Protein AF-E3NW10-F1 (afdb_monomer_lite)

pLDDT: mean 79.31, std 14.91, range [35.16, 96.5]

Organism: Caenorhabditis remanei (NCBI:txid31234)

Structure (mmCIF, N/CA/C/O backbone):
data_AF-E3NW10-F1
#
_entry.id   AF-E3NW10-F1
#
loop_
_atom_site.group_PDB
_atom_site.id
_atom_site.type_symbol
_atom_site.label_atom_id
_atom_site.label_alt_id
_atom_site.label_comp_id
_atom_site.label_asym_id
_atom_site.label_entity_id
_atom_site.label_seq_id
_atom_site.pdbx_PDB_ins_code
_atom_site.Cartn_x
_atom_site.Cartn_y
_atom_site.Cartn_z
_atom_site.occupancy
_atom_site.B_iso_or_equiv
_atom_site.auth_seq_id
_atom_site.auth_comp_id
_atom_site.auth_asym_id
_atom_site.auth_atom_id
_atom_site.pdbx_PDB_model_num
ATOM 1 N N . MET A 1 1 ? 3.407 3.726 -2.985 1.00 86.56 1 MET A N 1
ATOM 2 C CA . MET A 1 1 ? 2.561 3.290 -1.851 1.00 86.56 1 MET A CA 1
ATOM 3 C C . MET A 1 1 ? 3.440 3.080 -0.625 1.00 86.56 1 MET A C 1
ATOM 5 O O . MET A 1 1 ? 4.360 2.281 -0.720 1.00 86.56 1 MET A O 1
ATOM 9 N N . ALA A 1 2 ? 3.238 3.825 0.468 1.00 89.88 2 ALA A N 1
ATOM 10 C CA . ALA A 1 2 ? 4.051 3.672 1.690 1.00 89.88 2 ALA A CA 1
ATOM 11 C C . ALA A 1 2 ? 3.387 4.231 2.972 1.00 89.88 2 ALA A C 1
ATOM 13 O O . ALA A 1 2 ? 4.068 4.469 3.962 1.00 89.88 2 ALA A O 1
ATOM 14 N N . GLY A 1 3 ? 2.081 4.522 2.938 1.00 90.75 3 GLY A N 1
ATOM 15 C CA . GLY A 1 3 ? 1.406 5.316 3.976 1.00 90.75 3 GLY A CA 1
ATOM 16 C C . GLY A 1 3 ? 0.562 4.528 4.978 1.00 90.75 3 GLY A C 1
ATOM 17 O O . GLY A 1 3 ? -0.070 5.147 5.823 1.00 90.75 3 GLY A O 1
ATOM 18 N N . PHE A 1 4 ? 0.498 3.200 4.871 1.00 93.19 4 PHE A N 1
ATOM 19 C CA . PHE A 1 4 ? -0.306 2.363 5.761 1.00 93.19 4 PHE A CA 1
ATOM 20 C C . PHE A 1 4 ? 0.325 0.979 5.930 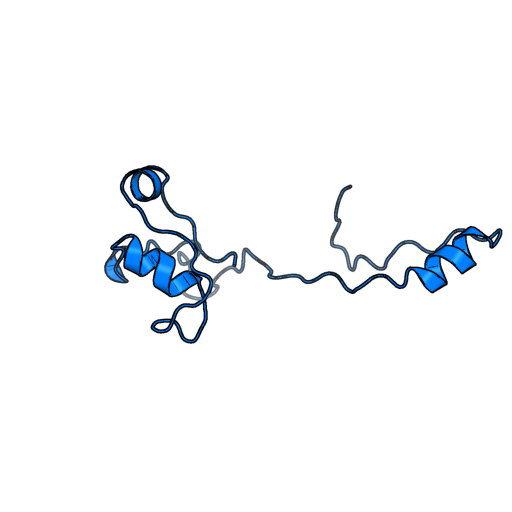1.00 93.19 4 PHE A C 1
ATOM 22 O O . PHE A 1 4 ? 1.147 0.552 5.115 1.00 93.19 4 PHE A O 1
ATOM 29 N N . ALA A 1 5 ? -0.098 0.279 6.977 1.00 93.81 5 ALA A N 1
ATOM 30 C CA . ALA A 1 5 ? 0.185 -1.129 7.210 1.00 93.81 5 ALA A CA 1
ATOM 31 C C . ALA A 1 5 ? -1.129 -1.848 7.538 1.00 93.81 5 ALA A C 1
ATOM 33 O O . ALA A 1 5 ? -2.047 -1.240 8.082 1.00 93.81 5 ALA A O 1
ATOM 34 N N . VAL A 1 6 ? -1.220 -3.136 7.203 1.00 94.12 6 VAL A N 1
ATOM 35 C CA . VAL A 1 6 ? -2.410 -3.963 7.457 1.00 94.12 6 VAL A CA 1
ATOM 36 C C . VAL A 1 6 ? -2.007 -5.162 8.304 1.00 94.12 6 VAL A C 1
ATOM 38 O O . VAL A 1 6 ? -0.973 -5.787 8.063 1.00 94.12 6 VAL A O 1
ATOM 41 N N . ASN A 1 7 ? -2.823 -5.500 9.303 1.00 95.62 7 ASN A N 1
ATOM 42 C CA . ASN A 1 7 ? -2.606 -6.691 10.114 1.00 95.62 7 ASN A CA 1
ATOM 43 C C . ASN A 1 7 ? -2.727 -7.959 9.252 1.00 95.62 7 ASN A C 1
ATOM 45 O O . ASN A 1 7 ? -3.702 -8.128 8.522 1.00 95.62 7 ASN A O 1
ATOM 49 N N . LEU A 1 8 ? -1.781 -8.894 9.389 1.00 96.50 8 LEU A N 1
ATOM 50 C CA . LEU A 1 8 ? -1.769 -10.136 8.610 1.00 96.50 8 LEU A CA 1
ATOM 51 C C . LEU A 1 8 ? -3.071 -10.947 8.738 1.00 96.50 8 LEU A C 1
ATOM 53 O O . LEU A 1 8 ? -3.483 -11.585 7.777 1.00 96.50 8 LEU A O 1
ATOM 57 N N . LYS A 1 9 ? -3.753 -10.904 9.889 1.00 96.19 9 LYS A N 1
ATOM 58 C CA . LYS A 1 9 ? -5.045 -11.586 10.068 1.00 96.19 9 LYS A CA 1
ATOM 59 C C . LYS A 1 9 ? -6.126 -11.045 9.131 1.00 96.19 9 LYS A C 1
ATOM 61 O O . LYS A 1 9 ? -6.925 -11.827 8.637 1.00 96.19 9 LYS A O 1
ATOM 66 N N . VAL A 1 10 ? -6.140 -9.734 8.884 1.00 94.75 10 VAL A N 1
ATOM 67 C CA . VAL A 1 10 ? -7.087 -9.097 7.954 1.00 94.75 10 VAL A CA 1
ATOM 68 C C . VAL A 1 10 ? -6.796 -9.559 6.530 1.00 94.75 10 VAL A C 1
ATOM 70 O O . VAL A 1 10 ? -7.710 -9.936 5.809 1.00 94.75 10 VAL A O 1
ATOM 73 N N . VAL A 1 11 ? -5.512 -9.631 6.168 1.00 95.12 11 VAL A N 1
ATOM 74 C CA . VAL A 1 11 ? -5.077 -10.124 4.854 1.00 95.12 11 VAL A CA 1
ATOM 75 C C . VAL A 1 11 ? -5.477 -11.587 4.643 1.00 95.12 11 VAL A C 1
ATOM 77 O O . VAL A 1 11 ? -5.996 -11.924 3.591 1.00 95.12 11 VAL A O 1
ATOM 80 N N . LEU A 1 12 ? -5.271 -12.459 5.634 1.00 95.62 12 LEU A N 1
ATOM 81 C CA . LEU A 1 12 ? -5.598 -13.890 5.523 1.00 95.62 12 LEU A CA 1
ATOM 82 C C . LEU A 1 12 ? -7.106 -14.183 5.520 1.00 95.62 12 LEU A C 1
ATOM 84 O O . LEU A 1 12 ? -7.511 -15.249 5.066 1.00 95.62 12 LEU A O 1
ATOM 88 N N . ASN A 1 13 ? -7.919 -13.263 6.037 1.00 95.25 13 ASN A N 1
ATOM 89 C CA . ASN A 1 13 ? -9.377 -13.385 6.078 1.00 95.25 13 ASN A CA 1
ATOM 90 C C . ASN A 1 13 ? -10.067 -12.685 4.895 1.00 95.25 13 ASN A C 1
ATOM 92 O O . ASN A 1 13 ? -11.293 -12.587 4.885 1.00 95.25 13 ASN A O 1
ATOM 96 N N . SER A 1 14 ? -9.301 -12.175 3.929 1.00 93.31 14 SER A N 1
ATOM 97 C CA . SER A 1 14 ? -9.807 -11.442 2.776 1.00 93.31 14 SER A CA 1
ATOM 98 C C . SER A 1 14 ? -9.278 -12.046 1.477 1.00 93.31 14 SER A C 1
ATOM 100 O O . SER A 1 14 ? -8.130 -12.474 1.400 1.00 93.31 14 SER A O 1
ATOM 102 N N . ASP A 1 15 ? -10.104 -12.013 0.435 1.00 93.19 15 ASP A N 1
ATOM 103 C CA . ASP A 1 15 ? -9.703 -12.331 -0.940 1.00 93.19 15 ASP A CA 1
ATOM 104 C C . ASP A 1 15 ? -9.268 -11.069 -1.718 1.00 93.19 15 ASP A C 1
ATOM 106 O O . ASP A 1 15 ? -9.160 -11.086 -2.948 1.00 93.19 15 ASP A O 1
ATOM 110 N N . ALA A 1 16 ? -9.049 -9.945 -1.021 1.00 92.06 16 ALA A N 1
ATOM 111 C CA . ALA A 1 16 ? -8.676 -8.675 -1.629 1.00 92.06 16 ALA A CA 1
ATOM 112 C C . ALA A 1 16 ? -7.299 -8.745 -2.298 1.00 92.06 16 ALA A C 1
ATOM 114 O O . ALA A 1 16 ? -6.307 -9.211 -1.732 1.00 92.06 16 ALA A O 1
ATOM 115 N N . VAL A 1 17 ? -7.224 -8.206 -3.512 1.00 90.81 17 VAL A N 1
ATOM 116 C CA . VAL A 1 17 ? -6.005 -8.165 -4.321 1.00 90.81 17 VAL A CA 1
ATOM 117 C C . VAL A 1 17 ? -5.815 -6.786 -4.931 1.00 90.81 17 VAL A C 1
ATOM 119 O O . VAL A 1 17 ? -6.769 -6.048 -5.173 1.00 90.81 17 VAL A O 1
ATOM 122 N N . PHE A 1 18 ? -4.570 -6.446 -5.258 1.00 89.62 18 PHE A N 1
ATOM 123 C CA . PHE A 1 18 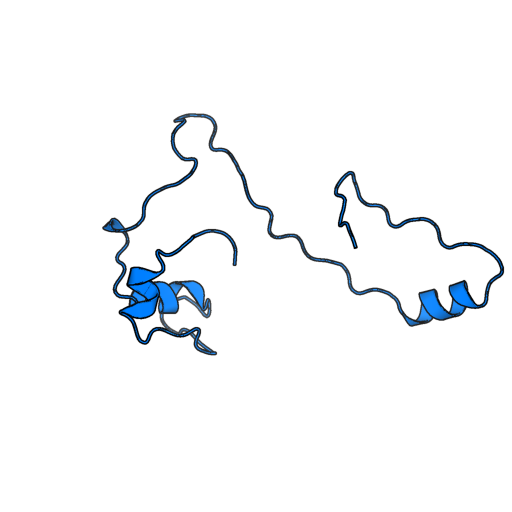? -4.296 -5.264 -6.066 1.00 89.62 18 PHE A CA 1
ATOM 124 C C . PHE A 1 18 ? -4.760 -5.493 -7.508 1.00 89.62 18 PHE A C 1
ATOM 126 O O . PHE A 1 18 ? -4.091 -6.157 -8.300 1.00 89.62 18 PHE A O 1
ATOM 133 N N . GLY A 1 19 ? -5.918 -4.931 -7.852 1.00 81.69 19 GLY A N 1
ATOM 134 C CA . GLY A 1 19 ? -6.416 -4.916 -9.223 1.00 81.69 19 GLY A CA 1
ATOM 135 C C . GLY A 1 19 ? -5.601 -3.991 -10.135 1.00 81.69 19 GLY A C 1
ATOM 136 O O . GLY A 1 19 ? -5.011 -3.005 -9.697 1.00 81.69 19 GLY A O 1
ATOM 137 N N . THR A 1 20 ? -5.623 -4.263 -11.441 1.00 78.38 20 THR A N 1
ATOM 138 C CA . THR A 1 20 ? -4.975 -3.415 -12.463 1.00 78.38 20 THR A CA 1
ATOM 139 C C . THR A 1 20 ? -5.651 -2.055 -12.642 1.00 78.38 20 THR A C 1
ATOM 141 O O . THR A 1 20 ? -5.067 -1.145 -13.225 1.00 78.38 20 THR A O 1
ATOM 144 N N . SER A 1 21 ? -6.898 -1.914 -12.187 1.00 75.56 21 SER A N 1
ATOM 145 C CA . SER A 1 21 ? -7.645 -0.661 -12.241 1.00 75.56 21 SER A CA 1
ATOM 146 C C . SER A 1 21 ? -8.661 -0.582 -11.109 1.00 75.56 21 SER A C 1
ATOM 148 O O . SER A 1 21 ? -9.449 -1.509 -10.930 1.00 75.56 21 SER A O 1
ATOM 150 N N . CYS A 1 22 ? -8.705 0.557 -10.424 1.00 77.62 22 CYS A N 1
ATOM 151 C CA . CYS A 1 22 ? -9.705 0.864 -9.410 1.00 77.62 22 CYS A CA 1
ATOM 152 C C . CYS A 1 22 ? -10.573 2.040 -9.877 1.00 77.62 22 CYS A C 1
ATOM 154 O O . CYS A 1 22 ? -10.108 3.179 -9.934 1.00 77.62 22 CYS A O 1
ATOM 156 N N . LYS A 1 23 ? -11.842 1.783 -10.224 1.00 77.44 23 LYS A N 1
ATOM 157 C CA . LYS A 1 23 ? -12.777 2.846 -10.648 1.00 77.44 23 LYS A CA 1
ATOM 158 C C . LYS A 1 23 ? -13.218 3.744 -9.484 1.00 77.44 23 LYS A C 1
ATOM 160 O O . LYS A 1 23 ? -13.532 4.905 -9.717 1.00 77.44 23 LYS A O 1
ATOM 165 N N . ARG A 1 24 ? -13.234 3.210 -8.257 1.00 78.56 24 ARG A N 1
ATOM 166 C CA . ARG A 1 24 ? -13.695 3.899 -7.038 1.00 78.56 24 ARG A CA 1
ATOM 167 C C . ARG A 1 24 ? -12.646 4.880 -6.491 1.00 78.56 24 ARG A C 1
ATOM 169 O O . ARG A 1 24 ? -12.986 5.979 -6.082 1.00 78.56 24 ARG A O 1
ATOM 176 N N . GLY A 1 25 ? -11.365 4.521 -6.589 1.00 70.69 25 GLY A N 1
ATOM 177 C CA . GLY A 1 25 ? -10.223 5.278 -6.060 1.00 70.69 25 GLY A CA 1
ATOM 178 C C . GLY A 1 25 ? -9.516 6.198 -7.056 1.00 70.69 25 GLY A C 1
ATOM 179 O O . GLY A 1 25 ? -8.312 6.399 -6.941 1.00 70.69 25 GLY A O 1
ATOM 180 N N . GLY A 1 26 ? -10.194 6.695 -8.098 1.00 77.75 26 GLY A N 1
ATOM 181 C CA . GLY A 1 26 ? -9.560 7.592 -9.080 1.00 77.75 26 GLY A CA 1
ATOM 182 C C . GLY A 1 26 ? -8.380 6.965 -9.842 1.00 77.75 26 GLY A C 1
ATOM 183 O O . GLY A 1 26 ? -7.474 7.675 -10.271 1.00 77.75 26 GLY A O 1
ATOM 184 N N . GLY A 1 27 ? -8.372 5.636 -9.991 1.00 78.62 27 GLY A N 1
ATOM 185 C CA . GLY A 1 27 ? -7.281 4.877 -10.607 1.00 78.62 27 GLY A CA 1
ATOM 186 C C . GLY A 1 27 ? -6.192 4.414 -9.635 1.00 78.62 27 GLY A C 1
ATOM 187 O O . GLY A 1 27 ? -5.361 3.601 -10.035 1.00 78.62 27 GLY A O 1
ATOM 188 N N . ALA A 1 28 ? -6.209 4.863 -8.37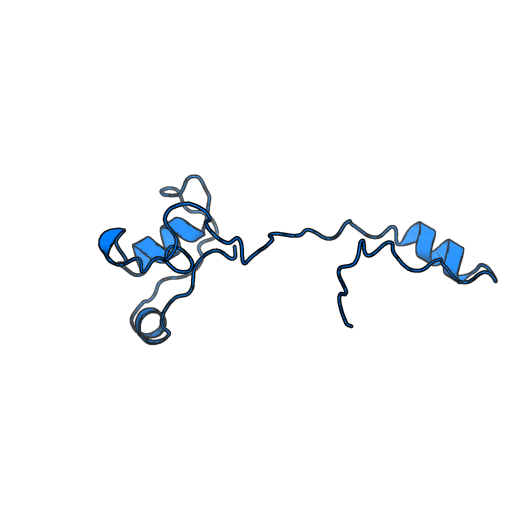6 1.00 84.62 28 ALA A N 1
ATOM 189 C CA . ALA A 1 28 ? -5.269 4.413 -7.355 1.00 84.62 28 ALA A CA 1
ATOM 190 C C . ALA A 1 28 ? -5.658 3.014 -6.831 1.00 84.62 28 ALA A C 1
ATOM 192 O O . ALA A 1 28 ? -6.809 2.812 -6.429 1.00 84.62 28 ALA A O 1
ATOM 193 N N . PRO A 1 29 ? -4.742 2.030 -6.842 1.00 89.50 29 PRO A N 1
ATOM 194 C CA . PRO A 1 29 ? -5.033 0.673 -6.378 1.00 89.50 29 PRO A CA 1
ATOM 195 C C . PRO A 1 29 ? -5.214 0.573 -4.853 1.00 89.50 29 PRO A C 1
ATOM 197 O O . PRO A 1 29 ? -5.839 -0.375 -4.383 1.00 89.50 29 PRO A O 1
ATOM 200 N N . GLU A 1 30 ? -4.703 1.540 -4.084 1.00 90.81 30 GLU A N 1
ATOM 201 C CA . GLU A 1 30 ? -4.772 1.583 -2.618 1.00 90.81 30 GLU A CA 1
ATOM 202 C C . GLU A 1 30 ? -6.213 1.557 -2.094 1.00 90.81 30 GLU A C 1
ATOM 204 O O . GLU A 1 30 ? -6.529 0.779 -1.199 1.00 90.81 30 GLU A O 1
ATOM 209 N N . THR A 1 31 ? -7.091 2.398 -2.650 1.00 89.75 31 THR A N 1
ATOM 210 C CA . THR A 1 31 ? -8.468 2.553 -2.158 1.00 89.75 31 THR A CA 1
ATOM 211 C C . THR A 1 31 ? -9.270 1.272 -2.335 1.00 89.75 31 THR A C 1
ATOM 213 O O . THR A 1 31 ? -9.898 0.821 -1.387 1.00 89.75 31 THR A O 1
ATOM 216 N N . CYS A 1 32 ? -9.202 0.649 -3.518 1.00 90.56 32 CYS A N 1
ATOM 217 C CA . CYS A 1 32 ? -9.923 -0.601 -3.751 1.00 90.56 32 CYS A CA 1
ATOM 218 C C . CYS A 1 32 ? -9.416 -1.724 -2.848 1.00 90.56 32 CYS A C 1
ATOM 220 O O . CYS A 1 32 ? -10.232 -2.485 -2.357 1.00 90.56 32 CYS A O 1
ATOM 222 N N . LEU A 1 33 ? -8.107 -1.813 -2.581 1.00 92.25 33 LEU A N 1
ATOM 223 C CA . LEU A 1 33 ? -7.588 -2.837 -1.673 1.00 92.25 33 LEU A CA 1
ATOM 224 C C . LEU A 1 33 ? -8.222 -2.725 -0.279 1.00 92.25 33 LEU A C 1
ATOM 226 O O . LEU A 1 33 ? -8.695 -3.721 0.255 1.00 92.25 33 LEU A O 1
ATOM 230 N N . LEU A 1 34 ? -8.212 -1.526 0.307 1.00 92.38 34 LEU A N 1
ATOM 231 C CA . LEU A 1 34 ? -8.711 -1.312 1.668 1.00 92.38 34 LEU A CA 1
ATOM 232 C C . LEU A 1 34 ? -10.231 -1.514 1.749 1.00 92.38 34 LEU A C 1
ATOM 234 O O . LEU A 1 34 ? -10.708 -2.180 2.664 1.00 92.38 34 LEU A O 1
ATOM 238 N N . GLU A 1 35 ? -10.973 -1.022 0.754 1.00 90.75 35 GLU A N 1
ATOM 239 C CA . GLU A 1 35 ? -12.422 -1.239 0.654 1.00 90.75 35 GLU A CA 1
ATOM 240 C C . GLU A 1 35 ? -12.776 -2.719 0.454 1.00 90.75 35 GLU A C 1
ATOM 242 O O . GLU A 1 35 ? -13.694 -3.225 1.094 1.00 90.75 35 GLU A O 1
ATOM 247 N N . ASP A 1 36 ? -12.049 -3.436 -0.409 1.00 91.62 36 ASP A N 1
ATOM 248 C CA . ASP A 1 36 ? -12.299 -4.856 -0.682 1.00 91.62 36 ASP A CA 1
ATOM 249 C C . ASP A 1 36 ? -11.877 -5.744 0.512 1.00 91.62 36 ASP A C 1
ATOM 251 O O . ASP A 1 36 ? -12.398 -6.848 0.681 1.00 91.62 36 ASP A O 1
ATOM 255 N N . MET A 1 37 ? -10.985 -5.258 1.389 1.00 93.38 37 MET A N 1
ATOM 256 C CA . MET A 1 37 ? -10.723 -5.857 2.708 1.00 93.38 37 MET A CA 1
ATOM 257 C C . MET A 1 37 ? -11.844 -5.596 3.726 1.00 93.38 37 MET A C 1
ATOM 259 O O . MET A 1 37 ? -11.818 -6.183 4.807 1.00 93.38 37 MET A O 1
ATOM 263 N N . GLY A 1 38 ? -12.824 -4.752 3.391 1.00 93.00 38 GLY A N 1
ATOM 264 C CA . GLY A 1 38 ? -13.914 -4.363 4.281 1.00 93.00 38 GLY A CA 1
ATOM 265 C C . GLY A 1 38 ? -13.496 -3.377 5.371 1.00 93.00 38 GLY A C 1
ATOM 266 O O . GLY A 1 38 ? -14.154 -3.332 6.404 1.00 93.00 38 GLY A O 1
ATOM 267 N N . LEU A 1 39 ? -12.401 -2.634 5.170 1.00 93.69 39 LEU A N 1
ATOM 268 C CA . LEU A 1 39 ? -11.937 -1.618 6.112 1.00 93.69 39 LEU A CA 1
ATOM 269 C C . LEU A 1 39 ? -12.622 -0.283 5.819 1.00 93.69 39 LEU A C 1
ATOM 271 O O . LEU A 1 39 ? -12.529 0.240 4.702 1.00 93.69 39 LEU A O 1
ATOM 275 N N . GLU A 1 40 ? -13.267 0.286 6.831 1.00 93.19 40 GLU A N 1
ATOM 276 C CA . GLU A 1 40 ? -13.850 1.623 6.766 1.00 93.19 40 GLU A CA 1
ATOM 277 C C . GLU A 1 40 ? -12.880 2.672 7.332 1.00 93.19 40 GLU A C 1
ATOM 279 O O . GLU A 1 40 ? -11.779 2.375 7.807 1.00 93.19 40 GLU A O 1
ATOM 284 N N . ARG A 1 41 ? -13.245 3.953 7.238 1.00 89.88 41 ARG A N 1
ATOM 285 C CA . ARG A 1 41 ? -12.354 5.048 7.652 1.00 89.88 41 ARG A CA 1
ATOM 286 C C . ARG A 1 41 ? -12.177 5.094 9.169 1.00 89.88 41 ARG A C 1
ATOM 288 O O . ARG A 1 41 ? -11.165 5.589 9.660 1.00 89.88 41 ARG A O 1
ATOM 295 N N . GLU A 1 42 ? -13.171 4.585 9.874 1.00 92.88 42 GLU A N 1
ATOM 296 C CA . GLU A 1 42 ? -13.271 4.449 11.316 1.00 92.88 42 GLU A CA 1
ATOM 297 C C . GLU A 1 42 ? -12.320 3.369 11.854 1.00 92.88 42 GLU A C 1
ATOM 299 O O . GLU A 1 42 ? -11.877 3.477 12.995 1.00 92.88 42 GLU A O 1
ATOM 304 N N . ASP A 1 43 ? -11.943 2.387 11.026 1.00 93.25 43 ASP A N 1
ATOM 305 C CA . ASP A 1 43 ? -11.017 1.304 11.387 1.00 93.25 43 ASP A CA 1
ATOM 306 C C . ASP A 1 43 ? -9.537 1.717 11.282 1.00 93.25 43 ASP A C 1
ATOM 308 O O . ASP A 1 43 ? -8.633 0.944 11.608 1.00 93.25 43 ASP A O 1
ATOM 312 N N . ILE A 1 44 ? -9.259 2.929 10.789 1.00 92.12 44 ILE A N 1
ATOM 313 C CA . ILE A 1 44 ? -7.896 3.412 10.566 1.00 92.12 44 ILE A CA 1
ATOM 314 C C . ILE A 1 44 ? -7.286 3.891 11.883 1.00 92.12 44 ILE A C 1
ATOM 316 O O . ILE A 1 44 ? -7.715 4.886 12.465 1.00 92.12 44 ILE A O 1
ATOM 320 N N . GLU A 1 45 ? -6.193 3.250 12.286 1.00 91.81 45 GLU A N 1
ATOM 321 C CA . GLU A 1 45 ? -5.372 3.684 13.415 1.00 91.81 45 GLU A CA 1
ATOM 322 C C . GLU A 1 45 ? -4.325 4.721 12.954 1.00 91.81 45 GLU A C 1
ATOM 324 O O . GLU A 1 45 ? -3.420 4.391 12.176 1.00 91.81 45 GLU A O 1
ATOM 329 N N . PRO A 1 46 ? -4.413 5.994 13.390 1.00 88.25 46 PRO A N 1
ATOM 330 C CA . PRO A 1 46 ? -3.455 7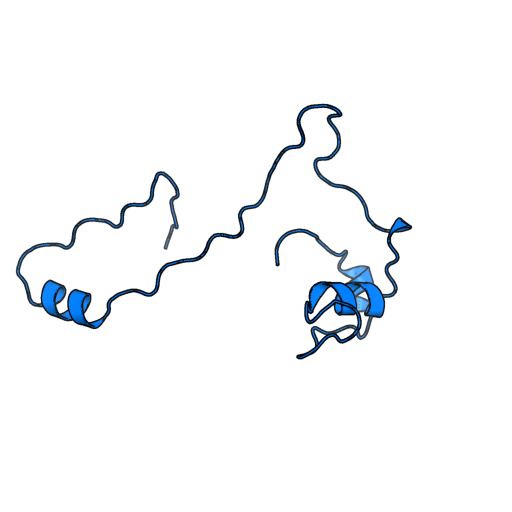.015 12.990 1.00 88.25 46 PRO A CA 1
ATOM 331 C C . PRO A 1 46 ? -2.108 6.802 13.692 1.00 88.25 46 PRO A C 1
ATOM 333 O O . PRO A 1 46 ? -2.002 6.897 14.912 1.00 88.25 46 PRO A O 1
ATOM 336 N N . PHE A 1 47 ? -1.049 6.590 12.912 1.00 86.50 47 PHE A N 1
ATOM 337 C CA . PHE A 1 47 ? 0.322 6.510 13.418 1.00 86.50 47 PHE A CA 1
ATOM 338 C C . PHE A 1 47 ? 1.057 7.846 13.250 1.00 86.50 47 PHE A C 1
ATOM 340 O O . PHE A 1 47 ? 0.906 8.527 12.236 1.00 86.50 47 PHE A O 1
ATOM 347 N N . GLY A 1 48 ? 1.869 8.231 14.240 1.00 77.62 48 GLY A N 1
ATOM 348 C CA . GLY A 1 48 ? 2.644 9.477 14.182 1.00 77.62 48 GLY A CA 1
ATOM 349 C C . GLY A 1 48 ? 1.819 10.755 14.382 1.00 77.62 48 GLY A C 1
ATOM 350 O O . GLY A 1 48 ? 2.302 11.849 14.091 1.00 77.62 48 GLY A O 1
ATOM 351 N N . HIS A 1 49 ? 0.580 10.629 14.875 1.00 76.56 49 HIS A N 1
ATOM 352 C CA . HIS A 1 49 ? -0.336 11.750 15.107 1.00 76.56 49 HIS A CA 1
ATOM 353 C C . HIS A 1 49 ? -0.446 12.182 16.584 1.00 76.56 49 HIS A C 1
ATOM 355 O O . HIS A 1 49 ? -1.319 12.960 16.939 1.00 76.56 49 HIS A O 1
ATOM 361 N N . GLU A 1 50 ? 0.468 11.721 17.439 1.00 75.88 50 GLU A N 1
ATOM 362 C CA . GLU A 1 50 ? 0.478 11.969 18.893 1.00 75.88 50 GLU A CA 1
ATOM 363 C C . GLU A 1 50 ? 0.677 13.451 19.281 1.00 75.88 50 GLU A C 1
ATOM 365 O O . GLU A 1 50 ? 0.383 13.852 20.404 1.00 75.88 50 GLU A O 1
ATOM 370 N N . LYS A 1 51 ? 1.213 14.284 18.377 1.00 73.38 51 LYS A N 1
ATOM 371 C CA . LYS A 1 51 ? 1.533 15.698 18.638 1.00 73.38 51 LYS A CA 1
ATOM 372 C C . LYS A 1 51 ? 0.583 16.624 17.874 1.00 73.38 51 LYS A C 1
ATOM 374 O O . LYS A 1 51 ? 0.514 16.570 16.647 1.00 73.38 51 LYS A O 1
ATOM 379 N N . ASP A 1 52 ? -0.062 17.549 18.589 1.00 71.06 52 ASP A N 1
ATOM 380 C CA . ASP A 1 52 ? -1.025 18.508 18.016 1.00 71.06 52 ASP A CA 1
ATOM 381 C C . ASP A 1 52 ? -0.406 19.526 17.043 1.00 71.06 52 ASP A C 1
ATOM 383 O O . ASP A 1 52 ? -1.090 20.032 16.153 1.00 71.06 52 ASP A O 1
ATOM 387 N N . LYS A 1 53 ? 0.879 19.866 17.219 1.00 67.00 53 LYS A N 1
ATOM 388 C CA . LYS A 1 53 ? 1.524 20.979 16.496 1.00 67.00 53 LYS A CA 1
ATOM 389 C C . LYS A 1 53 ? 2.612 20.568 15.505 1.00 67.00 53 LYS A C 1
ATOM 391 O O . LYS A 1 53 ? 2.779 21.267 14.515 1.00 67.00 53 LYS A O 1
ATOM 396 N N . ASP A 1 54 ? 3.257 19.420 15.702 1.00 66.31 54 ASP A N 1
ATOM 397 C CA . ASP A 1 54 ? 4.385 18.970 14.879 1.00 66.31 54 ASP A CA 1
ATOM 398 C C . ASP A 1 54 ? 4.177 17.511 14.458 1.00 66.31 54 ASP A C 1
ATOM 400 O O . ASP A 1 54 ? 4.635 16.579 15.120 1.00 66.31 54 ASP A O 1
ATOM 404 N N . ARG A 1 55 ? 3.428 17.308 13.368 1.00 74.44 55 ARG A N 1
ATOM 405 C CA . ARG A 1 55 ? 3.220 15.974 12.787 1.00 74.44 55 ARG A CA 1
ATOM 406 C C . ARG A 1 55 ? 4.514 15.513 12.129 1.00 74.44 55 ARG A C 1
ATOM 408 O O . ARG A 1 55 ? 5.032 16.185 11.237 1.00 74.44 55 ARG A O 1
ATOM 415 N N . GLU A 1 56 ? 5.021 14.370 12.561 1.00 79.94 56 GLU A N 1
ATOM 416 C CA . GLU A 1 56 ? 6.280 13.828 12.060 1.00 79.94 56 GLU A CA 1
ATOM 417 C C . GLU A 1 56 ? 6.070 13.112 10.716 1.00 79.94 56 GLU A C 1
ATOM 419 O O . GLU A 1 56 ? 5.098 12.381 10.520 1.00 79.94 56 GLU A O 1
ATOM 424 N N . ILE A 1 57 ? 6.986 13.338 9.767 1.00 83.50 57 ILE A N 1
ATOM 425 C CA . ILE A 1 57 ? 7.021 12.627 8.483 1.00 83.50 57 ILE A CA 1
ATOM 426 C C . ILE A 1 57 ? 8.063 11.520 8.600 1.00 83.50 57 ILE A C 1
ATOM 428 O O . ILE A 1 57 ? 9.257 11.796 8.676 1.00 83.50 57 ILE A O 1
ATOM 432 N N . PHE A 1 58 ? 7.603 10.271 8.585 1.00 86.88 58 PHE A N 1
ATOM 433 C CA . PHE A 1 58 ? 8.469 9.094 8.716 1.00 86.88 58 PHE A CA 1
ATOM 434 C C . PHE A 1 58 ? 8.785 8.398 7.390 1.00 86.88 58 PHE A C 1
ATOM 436 O O . PHE A 1 58 ? 9.569 7.452 7.369 1.00 86.88 58 PHE A O 1
ATOM 443 N N . VAL A 1 59 ? 8.167 8.821 6.282 1.00 89.38 59 VAL A N 1
ATOM 444 C CA . VAL A 1 59 ? 8.291 8.127 4.997 1.00 89.38 59 VAL A CA 1
ATOM 445 C C . VAL A 1 59 ? 8.433 9.100 3.833 1.00 89.38 59 VAL A C 1
ATOM 447 O O . VAL A 1 59 ? 7.743 10.117 3.761 1.00 89.38 59 VAL A O 1
ATOM 450 N N . TRP A 1 60 ? 9.313 8.758 2.890 1.00 90.19 60 TRP A N 1
ATOM 451 C CA . TRP A 1 60 ? 9.569 9.530 1.676 1.00 90.19 60 TRP A CA 1
ATOM 452 C C . TRP A 1 60 ? 9.378 8.648 0.450 1.00 90.19 60 TRP A C 1
ATOM 454 O O . TRP A 1 60 ? 9.967 7.576 0.338 1.00 90.19 60 TRP A O 1
ATOM 464 N N . HIS A 1 61 ? 8.584 9.123 -0.506 1.00 92.81 61 HIS A N 1
ATOM 465 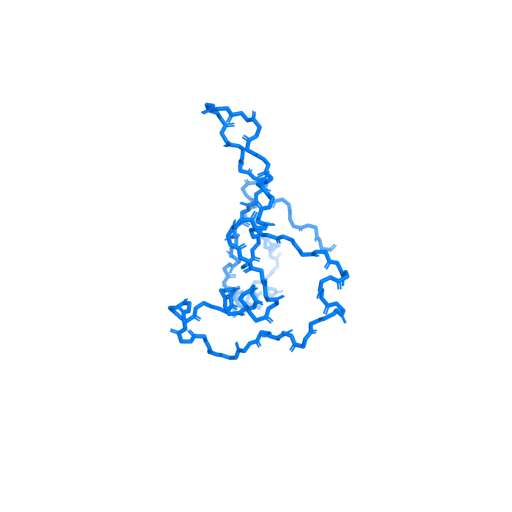C CA . HIS A 1 61 ? 8.372 8.428 -1.772 1.00 92.81 61 HIS A CA 1
ATOM 466 C C . HIS A 1 61 ? 9.452 8.823 -2.790 1.00 92.81 61 HIS A C 1
ATOM 468 O O . HIS A 1 61 ? 9.184 9.526 -3.769 1.00 92.81 61 HIS A O 1
ATOM 474 N N . THR A 1 62 ? 10.695 8.415 -2.539 1.00 91.06 62 THR A N 1
ATOM 475 C CA . THR A 1 62 ? 11.825 8.737 -3.418 1.00 91.06 62 THR A CA 1
ATOM 476 C C . THR A 1 62 ? 11.726 7.989 -4.749 1.00 91.06 62 THR A C 1
ATOM 478 O O . THR A 1 62 ? 11.119 6.923 -4.861 1.00 91.06 62 THR A O 1
ATOM 481 N N . LYS A 1 63 ? 12.299 8.579 -5.800 1.00 89.56 63 LYS A N 1
ATOM 482 C CA . LYS A 1 63 ? 12.363 7.972 -7.129 1.00 89.56 63 LYS A CA 1
ATOM 483 C C . LYS A 1 63 ? 13.775 8.104 -7.670 1.00 89.56 63 LYS A C 1
ATOM 485 O O . LYS A 1 63 ? 14.284 9.213 -7.807 1.00 89.56 63 LYS A O 1
ATOM 490 N N . THR A 1 64 ? 14.375 6.975 -8.022 1.00 88.12 64 THR A N 1
ATOM 491 C CA . THR A 1 64 ? 15.686 6.948 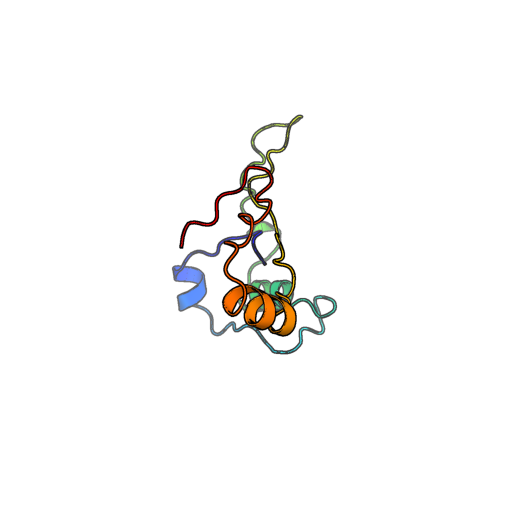-8.671 1.00 88.12 64 THR A CA 1
ATOM 492 C C . THR A 1 64 ? 15.569 7.433 -10.113 1.00 88.12 64 THR A C 1
ATOM 494 O O . THR A 1 64 ? 14.626 7.084 -10.832 1.00 88.12 64 THR A O 1
ATOM 497 N N . SER A 1 65 ? 16.525 8.250 -10.546 1.00 87.44 65 SER A N 1
ATOM 498 C CA . SER A 1 65 ? 16.637 8.675 -11.939 1.00 87.44 65 SER A CA 1
ATOM 499 C C . SER A 1 65 ? 17.084 7.514 -12.832 1.00 87.44 65 SER A C 1
ATOM 501 O O . SER A 1 65 ? 17.826 6.626 -12.413 1.00 87.44 65 SER A O 1
ATOM 503 N N . THR A 1 66 ? 16.630 7.503 -14.087 1.00 86.38 66 THR A N 1
ATOM 504 C CA . THR A 1 66 ? 17.053 6.481 -15.050 1.00 86.38 66 THR A CA 1
ATOM 505 C C . THR A 1 66 ? 18.550 6.635 -15.337 1.00 86.38 66 THR A C 1
ATOM 507 O O . THR A 1 66 ? 18.963 7.704 -15.798 1.00 86.38 66 THR A O 1
ATOM 510 N N . PRO A 1 67 ? 19.381 5.602 -15.109 1.00 82.69 67 PRO A N 1
ATOM 511 C CA . PRO A 1 67 ? 20.812 5.711 -15.345 1.00 82.69 67 PRO A CA 1
ATOM 512 C C . PRO A 1 67 ? 21.112 5.820 -16.844 1.00 82.69 67 PRO A C 1
ATOM 514 O O . PRO A 1 67 ? 20.529 5.117 -17.673 1.00 82.69 67 PRO A O 1
ATOM 517 N N . ASN A 1 68 ? 22.081 6.662 -17.208 1.00 82.81 68 ASN A N 1
ATOM 518 C CA . ASN A 1 68 ? 22.562 6.742 -18.585 1.00 82.81 68 ASN A CA 1
ATOM 519 C C . ASN A 1 68 ? 23.568 5.613 -18.872 1.00 82.81 68 ASN A C 1
ATOM 521 O O . ASN A 1 68 ? 24.783 5.772 -18.735 1.00 82.81 68 ASN A O 1
ATOM 525 N N . ILE A 1 69 ? 23.047 4.461 -19.296 1.00 82.06 69 ILE A N 1
ATOM 526 C CA . ILE A 1 69 ? 23.837 3.244 -19.548 1.00 82.06 69 ILE A CA 1
ATOM 527 C C . ILE A 1 69 ? 24.852 3.447 -20.689 1.00 82.06 69 ILE A C 1
ATOM 529 O O . ILE A 1 69 ? 25.957 2.906 -20.644 1.00 82.06 69 ILE A O 1
ATOM 533 N N . ALA A 1 70 ? 24.521 4.245 -21.709 1.00 77.25 70 ALA A N 1
ATOM 534 C CA . ALA A 1 70 ? 25.424 4.506 -22.832 1.00 77.25 70 ALA A CA 1
ATOM 535 C C . ALA A 1 70 ? 26.645 5.335 -22.404 1.00 77.25 70 ALA A C 1
ATOM 537 O O . ALA A 1 70 ? 27.769 5.059 -22.828 1.00 77.25 70 ALA A O 1
ATOM 538 N N . GLN A 1 71 ? 26.436 6.326 -21.536 1.00 69.94 71 GLN A N 1
ATOM 539 C CA . GLN A 1 71 ? 27.509 7.133 -20.959 1.00 69.94 71 GLN A CA 1
ATOM 540 C C . GLN A 1 71 ? 28.344 6.325 -19.958 1.00 69.94 71 GLN A C 1
ATOM 542 O O . GLN A 1 71 ? 29.570 6.401 -19.998 1.00 69.94 71 GLN A O 1
ATOM 547 N N . ALA A 1 72 ? 27.711 5.476 -19.142 1.00 65.88 72 ALA A N 1
ATOM 548 C CA . ALA A 1 72 ? 28.413 4.571 -18.232 1.00 65.88 72 ALA A CA 1
ATOM 549 C C . ALA A 1 72 ? 29.356 3.610 -18.978 1.00 65.88 72 ALA A C 1
ATOM 551 O O . ALA A 1 72 ? 30.502 3.445 -18.571 1.00 65.88 72 ALA A O 1
ATOM 552 N N . LYS A 1 73 ? 28.931 3.047 -20.119 1.00 69.38 73 LYS A N 1
ATOM 553 C CA . LYS A 1 73 ? 29.792 2.198 -20.966 1.00 69.38 73 LYS A CA 1
ATOM 554 C C . LYS A 1 73 ? 30.979 2.960 -21.569 1.00 69.38 73 LYS A C 1
ATOM 556 O O . LYS A 1 73 ? 32.082 2.426 -21.620 1.00 69.38 73 LYS A O 1
ATOM 561 N N . LYS A 1 74 ? 30.781 4.213 -21.997 1.00 68.06 74 LYS A N 1
ATOM 562 C CA . LYS A 1 74 ? 31.879 5.073 -22.487 1.00 68.06 74 LYS A CA 1
ATOM 563 C C . LYS A 1 74 ? 32.886 5.405 -21.381 1.00 68.06 74 LYS A C 1
ATOM 565 O O . LYS A 1 74 ? 34.089 5.417 -21.632 1.00 68.06 74 LYS A O 1
ATOM 570 N N . ASN A 1 75 ? 32.393 5.624 -20.163 1.00 63.59 75 ASN A N 1
ATOM 571 C CA . ASN A 1 75 ? 33.221 5.896 -18.992 1.00 63.59 75 ASN A CA 1
ATOM 572 C C . ASN A 1 75 ? 33.954 4.639 -18.495 1.00 63.59 75 ASN A C 1
ATOM 574 O O . ASN A 1 75 ? 35.102 4.750 -18.094 1.00 63.59 75 ASN A O 1
ATOM 578 N N . ALA A 1 76 ? 33.353 3.447 -18.589 1.00 61.69 76 ALA A N 1
ATOM 579 C CA . ALA A 1 76 ? 34.005 2.178 -18.244 1.00 61.69 76 ALA A CA 1
ATOM 580 C C . ALA A 1 76 ? 35.200 1.850 -19.159 1.00 61.69 76 ALA A C 1
ATOM 582 O O . ALA A 1 76 ? 36.165 1.231 -18.724 1.00 61.69 76 ALA A O 1
ATOM 583 N N . ASN A 1 77 ? 35.158 2.309 -20.413 1.00 61.88 77 ASN A N 1
ATOM 584 C CA . ASN A 1 77 ? 36.278 2.212 -21.352 1.00 61.88 77 ASN A CA 1
ATOM 585 C C . ASN A 1 77 ? 37.303 3.351 -21.188 1.00 61.88 77 ASN A C 1
ATOM 587 O O . ASN A 1 77 ? 38.306 3.378 -21.899 1.00 61.88 77 ASN A O 1
ATOM 591 N N . SER A 1 78 ? 37.050 4.308 -20.291 1.00 59.91 78 SER A N 1
ATOM 592 C CA . SER A 1 78 ? 37.962 5.406 -19.978 1.00 59.91 78 SER A CA 1
ATOM 593 C C . SER A 1 78 ? 38.747 5.084 -18.706 1.00 59.91 78 SER A C 1
ATOM 595 O O . SER A 1 78 ? 38.186 4.650 -17.709 1.00 59.91 78 SER A O 1
ATOM 597 N N . THR A 1 79 ? 40.049 5.361 -18.690 1.00 59.59 79 THR A N 1
ATOM 598 C CA . THR A 1 79 ? 40.960 5.104 -17.553 1.00 59.59 79 THR A CA 1
ATOM 599 C C . THR A 1 79 ? 40.703 5.985 -16.316 1.00 59.59 79 THR A C 1
ATOM 601 O O . THR A 1 79 ? 41.548 6.060 -15.426 1.00 59.59 79 THR A O 1
ATOM 604 N N . LYS A 1 80 ? 39.569 6.698 -16.252 1.00 57.91 80 LYS A N 1
ATOM 605 C CA . LYS A 1 80 ? 39.202 7.581 -15.139 1.00 57.91 80 LYS A CA 1
ATOM 606 C C . LYS A 1 80 ? 38.021 6.984 -14.369 1.00 57.91 80 LYS A C 1
ATOM 608 O O . LYS A 1 80 ? 36.975 6.773 -14.981 1.00 57.91 80 LYS A O 1
ATOM 613 N N . PRO A 1 81 ? 38.153 6.747 -13.052 1.00 60.09 81 PRO A N 1
ATOM 614 C CA . PRO A 1 81 ? 37.039 6.274 -12.242 1.00 60.09 81 PRO A CA 1
ATOM 615 C C . PRO A 1 81 ? 35.895 7.294 -12.283 1.00 60.09 81 PRO A C 1
ATOM 617 O O . PRO A 1 81 ? 36.125 8.504 -12.210 1.00 60.09 81 PRO A O 1
ATOM 620 N N . ALA A 1 82 ? 34.665 6.801 -12.443 1.00 64.88 82 ALA A N 1
ATOM 621 C CA . ALA A 1 82 ? 33.478 7.644 -12.397 1.00 64.88 82 ALA A CA 1
ATOM 622 C C . ALA A 1 82 ? 33.362 8.292 -11.004 1.00 64.88 82 ALA A C 1
ATOM 624 O O . ALA A 1 82 ? 33.649 7.621 -10.008 1.00 64.88 82 ALA A O 1
ATOM 625 N N . PRO A 1 83 ? 32.960 9.572 -10.909 1.00 64.12 83 PRO A N 1
ATOM 626 C CA . PRO A 1 83 ? 32.699 10.180 -9.614 1.00 64.12 83 PRO A CA 1
ATOM 627 C C . PRO A 1 83 ? 31.562 9.421 -8.911 1.00 64.12 83 PRO A C 1
ATOM 629 O O . PRO A 1 83 ? 30.650 8.931 -9.588 1.00 64.12 83 PRO A O 1
ATOM 632 N N . PRO A 1 84 ? 31.608 9.302 -7.573 1.00 60.62 84 PRO A N 1
ATOM 633 C CA . PRO A 1 84 ? 30.513 8.709 -6.823 1.00 60.62 84 PRO A CA 1
ATOM 634 C C . PRO A 1 84 ? 29.215 9.486 -7.100 1.00 60.62 84 PRO A C 1
ATOM 636 O O . PRO A 1 84 ? 29.268 10.703 -7.307 1.00 60.62 84 PRO A O 1
ATOM 639 N N . PRO A 1 85 ? 28.057 8.806 -7.141 1.00 63.53 85 PRO A N 1
ATOM 640 C CA . PRO A 1 85 ? 26.780 9.485 -7.311 1.00 63.53 85 PRO A CA 1
ATOM 641 C C . PRO A 1 85 ? 26.570 10.498 -6.178 1.00 63.53 85 PRO A C 1
ATOM 643 O O . PRO A 1 85 ? 26.905 10.223 -5.026 1.00 63.53 85 PRO A O 1
ATOM 646 N N . GLU A 1 86 ? 26.013 11.669 -6.495 1.00 57.91 86 GLU A N 1
ATOM 647 C CA . GLU A 1 86 ? 25.624 12.647 -5.477 1.00 57.91 86 GLU A CA 1
ATOM 648 C C . GLU A 1 86 ? 24.465 12.079 -4.656 1.00 57.91 86 GLU A C 1
ATOM 650 O O . GLU A 1 86 ? 23.318 12.049 -5.101 1.00 57.91 86 GLU A O 1
ATOM 655 N N . THR A 1 87 ? 24.766 11.585 -3.458 1.00 57.19 87 THR A N 1
ATOM 656 C CA . THR A 1 87 ? 23.780 10.936 -2.588 1.00 57.19 87 THR A CA 1
ATOM 657 C C . THR A 1 87 ? 23.023 11.914 -1.694 1.00 57.19 87 THR A C 1
ATOM 659 O O . THR A 1 87 ? 22.137 11.479 -0.973 1.00 57.19 87 THR A O 1
ATOM 662 N N . TYR A 1 88 ? 23.326 13.221 -1.710 1.00 55.56 88 TYR A N 1
ATOM 663 C CA . TYR A 1 88 ? 22.696 14.243 -0.846 1.00 55.56 88 TYR A CA 1
ATOM 664 C C . TYR A 1 88 ? 22.528 13.810 0.632 1.00 55.56 88 TYR A C 1
ATOM 666 O O . TYR A 1 88 ? 21.599 14.239 1.307 1.00 55.56 88 TYR A O 1
ATOM 674 N N . GLY A 1 89 ? 23.417 12.946 1.144 1.00 52.25 89 GLY A N 1
ATOM 675 C CA . GLY A 1 89 ? 23.347 12.400 2.507 1.00 52.25 89 GLY A CA 1
ATOM 676 C C . GLY A 1 89 ? 22.449 11.167 2.700 1.00 52.25 89 GLY A C 1
ATOM 677 O O . GLY A 1 89 ? 22.375 10.656 3.812 1.00 52.25 89 GLY A O 1
ATOM 678 N N . TYR A 1 90 ? 21.813 10.646 1.649 1.00 52.16 90 TYR A N 1
ATOM 679 C CA . TYR A 1 90 ? 20.985 9.439 1.679 1.00 52.16 90 TYR A CA 1
ATOM 680 C C . TYR A 1 90 ? 21.763 8.246 1.109 1.00 52.16 90 TYR A C 1
ATOM 682 O O . TYR A 1 90 ? 21.929 8.096 -0.102 1.00 52.16 90 TYR A O 1
ATOM 690 N N . PHE A 1 91 ? 22.274 7.399 2.001 1.00 45.72 91 PHE A N 1
ATOM 691 C CA . PHE A 1 91 ? 22.890 6.125 1.636 1.00 45.72 91 PHE A CA 1
ATOM 692 C C . PHE A 1 91 ? 21.821 5.145 1.134 1.00 45.72 91 PHE A C 1
ATOM 694 O O . PHE A 1 91 ? 20.828 4.902 1.815 1.00 45.72 91 PHE A O 1
ATOM 701 N N . VAL A 1 92 ? 22.052 4.552 -0.038 1.00 48.03 92 VAL A N 1
ATOM 702 C CA . VAL A 1 92 ? 21.453 3.269 -0.418 1.00 48.03 92 VAL A CA 1
ATOM 703 C C . VAL A 1 92 ? 22.598 2.270 -0.357 1.00 48.03 92 VAL A C 1
ATOM 705 O O . VAL A 1 92 ? 23.466 2.276 -1.229 1.00 48.03 92 VAL A O 1
ATOM 708 N N . GLU A 1 93 ? 22.670 1.503 0.728 1.00 35.22 93 GLU A N 1
ATOM 709 C CA . GLU A 1 93 ? 23.594 0.371 0.803 1.00 35.22 93 GLU A CA 1
ATOM 710 C C . GLU A 1 93 ? 23.182 -0.675 -0.243 1.00 35.22 93 GLU A C 1
ATOM 712 O O . GLU A 1 93 ? 21.990 -0.916 -0.457 1.00 35.22 93 GLU A O 1
ATOM 717 N N . VAL A 1 94 ? 24.182 -1.220 -0.940 1.00 35.16 94 VAL A N 1
ATOM 718 C CA . VAL A 1 94 ? 24.049 -2.284 -1.947 1.00 35.16 94 VAL A CA 1
ATOM 719 C C . VAL A 1 94 ? 24.354 -3.618 -1.290 1.00 35.16 94 VAL A C 1
ATOM 721 O O . VAL A 1 94 ? 25.371 -3.666 -0.562 1.00 35.16 94 VAL A O 1
#

Radius of gyration: 20.96 Å; chains: 1; bounding box: 55×35×42 Å

Secondary structure (DSSP, 8-state):
--S----HHHHHT------S--TTTTT-HHHHHHHHTT--GGG---SS---SS----------PPPP-HHHHHHHHTSSSPPPPP--TT-----

Sequence (94 aa):
MAGFAVNLKVVLNSDAVFGTSCKRGGGAPETCLLEDMGLEREDIEPFGHEKDKDREIFVWHTKTSTPNIAQAKKNANSTKPAPPPETYGYFVEV

InterPro domains:
  IPR005027 Glycosyl transferase, family 43 [PF03360] (1-64)
  IPR005027 Glycosyl transferase, family 43 [PTHR10896] (1-75)
  IPR029044 Nucleotide-diphospho-sugar transferases [G3DSA:3.90.550.10] (1-84)
  IPR029044 Nucleotide-diphospho-sugar transferases [SSF53448] (1-77)

Foldseek 3Di:
DPQDDDDVVLVVVFPADQDCADPPPVRDSVVSRCVRSVHDPVNDDDDQPPDPPDRDDPDDPDDDDDDPVVVVVVVVPPPDDDDDPPCVPPDDDD